Protein AF-B0E9B8-F1 (afdb_monomer)

Mean predicted aligned error: 3.45 Å

Structure (mmCIF, N/CA/C/O backbone):
data_AF-B0E9B8-F1
#
_entry.id   AF-B0E9B8-F1
#
loop_
_atom_site.group_PDB
_atom_site.id
_atom_site.type_symbol
_atom_site.label_atom_id
_atom_site.label_alt_id
_atom_site.label_comp_id
_atom_site.label_asym_id
_atom_site.label_entity_id
_atom_site.label_seq_id
_atom_site.pdbx_PDB_ins_code
_atom_site.Cartn_x
_atom_site.Cartn_y
_atom_site.Cartn_z
_atom_site.occupancy
_atom_site.B_iso_or_equiv
_atom_site.auth_seq_id
_atom_site.auth_comp_id
_atom_site.auth_asym_id
_atom_site.auth_atom_id
_atom_site.pdbx_PDB_model_num
ATOM 1 N N . MET A 1 1 ? 8.234 23.339 -1.618 1.00 46.28 1 MET A N 1
ATOM 2 C CA . MET A 1 1 ? 6.816 23.202 -2.019 1.00 46.28 1 MET A CA 1
ATOM 3 C C . MET A 1 1 ? 5.983 22.974 -0.757 1.00 46.28 1 MET A C 1
ATOM 5 O O . MET A 1 1 ? 6.145 21.942 -0.123 1.00 46.28 1 MET A O 1
ATOM 9 N N . ASN A 1 2 ? 5.174 23.949 -0.326 1.00 55.94 2 ASN A N 1
ATOM 10 C CA . ASN A 1 2 ? 4.281 23.819 0.840 1.00 55.94 2 ASN A CA 1
ATOM 11 C C . ASN A 1 2 ? 2.935 23.237 0.395 1.00 55.94 2 ASN A C 1
ATOM 13 O O . ASN A 1 2 ? 1.911 23.906 0.483 1.00 55.94 2 ASN A O 1
ATOM 17 N N . ASP A 1 3 ? 2.943 22.014 -0.131 1.00 74.06 3 ASP A N 1
ATOM 18 C CA . ASP A 1 3 ? 1.706 21.351 -0.528 1.00 74.06 3 ASP A CA 1
ATOM 19 C C . ASP A 1 3 ? 1.102 20.598 0.675 1.00 74.06 3 ASP A C 1
ATOM 21 O O . ASP A 1 3 ? 1.672 19.600 1.130 1.00 74.06 3 ASP A O 1
ATOM 25 N N . PRO A 1 4 ? -0.026 21.063 1.245 1.00 78.38 4 PRO A N 1
ATOM 26 C CA . PRO A 1 4 ? -0.633 20.432 2.412 1.00 78.38 4 PRO A CA 1
ATOM 27 C C . PRO A 1 4 ? -1.162 19.013 2.140 1.00 78.38 4 PRO A C 1
ATOM 29 O O . PRO A 1 4 ? -1.320 18.249 3.101 1.00 78.38 4 PRO A O 1
ATOM 32 N N . ILE A 1 5 ? -1.416 18.655 0.875 1.00 85.56 5 ILE A N 1
ATOM 33 C CA . ILE A 1 5 ? -1.910 17.337 0.449 1.00 85.56 5 ILE A CA 1
ATOM 34 C C . ILE A 1 5 ? -0.794 16.297 0.571 1.00 85.56 5 ILE A C 1
ATOM 36 O O . ILE A 1 5 ? -0.981 15.267 1.222 1.00 85.56 5 ILE A O 1
ATOM 40 N N . HIS A 1 6 ? 0.387 16.623 0.042 1.00 85.75 6 HIS A N 1
ATOM 41 C CA . HIS A 1 6 ? 1.558 15.739 0.007 1.00 85.75 6 HIS A CA 1
ATOM 42 C C . HIS A 1 6 ? 2.446 15.840 1.259 1.00 85.75 6 HIS A C 1
ATOM 44 O O . HIS A 1 6 ? 3.397 15.073 1.417 1.00 85.75 6 HIS A O 1
ATOM 50 N N . LYS A 1 7 ? 2.159 16.784 2.170 1.00 87.19 7 LYS A N 1
ATOM 51 C CA . LYS A 1 7 ? 2.945 16.983 3.394 1.00 87.19 7 LYS A CA 1
ATOM 52 C C . LYS A 1 7 ? 2.903 15.746 4.294 1.00 87.19 7 LYS A C 1
ATOM 54 O O . LYS A 1 7 ? 1.876 15.455 4.911 1.00 87.19 7 LYS A O 1
ATOM 59 N N . ILE A 1 8 ? 4.055 15.101 4.446 1.00 88.81 8 ILE A N 1
ATOM 60 C CA . ILE A 1 8 ? 4.265 14.032 5.422 1.00 88.81 8 ILE A CA 1
ATOM 61 C C . ILE A 1 8 ? 4.320 14.629 6.845 1.00 88.81 8 ILE A C 1
ATOM 63 O O . ILE A 1 8 ? 4.834 15.741 7.026 1.00 88.81 8 ILE A O 1
ATOM 67 N N . PRO A 1 9 ? 3.722 13.973 7.858 1.00 88.00 9 PRO A N 1
ATOM 68 C CA . PRO A 1 9 ? 3.854 14.395 9.251 1.00 88.00 9 PRO A CA 1
ATOM 69 C C . PRO A 1 9 ? 5.301 14.311 9.749 1.00 88.00 9 PRO A C 1
ATOM 71 O O . PRO A 1 9 ? 6.120 13.607 9.180 1.00 88.00 9 PRO A O 1
ATOM 74 N N . GLU A 1 10 ? 5.600 15.011 10.840 1.00 89.00 10 GLU A N 1
ATOM 75 C CA . GLU A 1 10 ? 6.877 14.855 11.548 1.00 89.00 10 GLU A CA 1
ATOM 76 C C . GLU A 1 10 ? 7.048 13.424 12.084 1.00 89.00 10 GLU A C 1
ATOM 78 O O . GLU A 1 10 ? 6.066 12.782 12.477 1.00 89.00 10 GLU A O 1
ATOM 83 N N . ASP A 1 11 ? 8.298 12.961 12.160 1.00 87.44 11 ASP A N 1
ATOM 84 C CA . ASP A 1 11 ? 8.650 11.595 12.568 1.00 87.44 11 ASP A CA 1
ATOM 85 C C . ASP A 1 11 ? 8.073 11.215 13.933 1.00 87.44 11 ASP A C 1
ATOM 87 O O . ASP A 1 11 ? 7.604 10.098 14.112 1.00 87.44 11 ASP A O 1
ATOM 91 N N . ASN A 1 12 ? 8.008 12.148 14.888 1.00 90.25 12 ASN A N 1
ATOM 92 C CA . ASN A 1 12 ? 7.395 11.912 16.200 1.00 90.25 12 ASN A CA 1
ATOM 93 C C . ASN A 1 12 ? 5.926 11.451 16.104 1.00 90.25 12 ASN A C 1
ATOM 95 O O . ASN A 1 12 ? 5.499 10.576 16.855 1.00 90.25 12 ASN A O 1
ATOM 99 N N . LYS A 1 13 ? 5.149 12.004 15.167 1.00 90.69 13 LYS A N 1
ATOM 100 C CA . LYS A 1 13 ? 3.750 11.628 14.933 1.00 90.69 13 LYS A CA 1
ATOM 101 C C . LYS A 1 13 ? 3.661 10.293 14.220 1.00 90.69 13 LYS A C 1
ATOM 103 O O . LYS A 1 13 ? 2.771 9.516 14.542 1.00 90.69 13 LYS A O 1
ATOM 108 N N . ILE A 1 14 ? 4.557 10.032 13.270 1.00 90.38 14 ILE A N 1
ATOM 109 C CA . ILE A 1 14 ? 4.620 8.746 12.567 1.00 90.38 14 ILE A CA 1
ATOM 110 C C . ILE A 1 14 ? 4.983 7.636 13.558 1.00 90.38 14 ILE A C 1
ATOM 112 O O . ILE A 1 14 ? 4.266 6.644 13.637 1.00 90.38 14 ILE A O 1
ATOM 116 N N . ASN A 1 15 ? 6.017 7.843 14.373 1.00 91.81 15 ASN A N 1
ATOM 117 C CA . ASN A 1 15 ? 6.467 6.904 15.399 1.00 91.81 15 ASN A CA 1
ATOM 118 C C . ASN A 1 15 ? 5.359 6.612 16.413 1.00 91.81 15 ASN A C 1
ATOM 120 O O . ASN A 1 15 ? 5.067 5.448 16.654 1.00 91.81 15 ASN A O 1
ATOM 124 N N . ALA A 1 16 ? 4.647 7.636 16.898 1.00 93.19 16 ALA A N 1
ATOM 125 C CA . ALA A 1 16 ? 3.502 7.428 17.785 1.00 93.19 16 ALA A CA 1
ATOM 126 C C . ALA A 1 16 ? 2.402 6.557 17.146 1.00 93.19 16 ALA A C 1
ATOM 128 O O . ALA A 1 16 ? 1.804 5.723 17.822 1.00 93.19 16 ALA A O 1
ATOM 129 N N . MET A 1 17 ? 2.133 6.717 15.843 1.00 93.50 17 MET A N 1
ATOM 130 C CA . MET A 1 17 ? 1.189 5.839 15.140 1.00 93.50 17 MET A CA 1
ATOM 131 C C . MET A 1 17 ? 1.731 4.411 15.007 1.00 93.50 17 MET A C 1
ATOM 133 O O . MET A 1 17 ? 0.974 3.459 15.186 1.00 93.50 17 MET A O 1
ATOM 137 N N . ILE A 1 18 ? 3.023 4.251 14.707 1.00 92.75 18 ILE A N 1
ATOM 138 C CA . ILE A 1 18 ? 3.686 2.943 14.609 1.00 92.75 18 ILE A CA 1
ATOM 139 C C . ILE A 1 18 ? 3.643 2.210 15.953 1.00 92.75 18 ILE A C 1
ATOM 141 O O . ILE A 1 18 ? 3.351 1.016 15.972 1.00 92.75 18 ILE A O 1
ATOM 145 N N . ASP A 1 19 ? 3.872 2.903 17.066 1.00 95.88 19 ASP A N 1
ATOM 146 C CA . ASP A 1 19 ? 3.811 2.312 18.403 1.00 95.88 19 ASP A CA 1
ATOM 147 C C . ASP A 1 19 ? 2.394 1.817 18.719 1.00 95.88 19 ASP A C 1
ATOM 149 O O . ASP A 1 19 ? 2.216 0.658 19.090 1.00 95.88 19 ASP A O 1
ATOM 153 N N . MET A 1 20 ? 1.359 2.614 18.417 1.00 95.00 20 MET A N 1
ATOM 154 C CA . MET A 1 20 ? -0.031 2.152 18.546 1.00 95.00 20 MET A CA 1
ATOM 155 C C . MET A 1 20 ? -0.328 0.928 17.670 1.00 95.00 20 MET A C 1
ATOM 157 O O . MET A 1 20 ? -1.081 0.048 18.082 1.00 95.00 20 MET A O 1
ATOM 161 N N . ILE A 1 21 ? 0.238 0.854 16.462 1.00 94.19 21 ILE A N 1
ATOM 162 C CA . ILE A 1 21 ? 0.074 -0.304 15.570 1.00 94.19 21 ILE A CA 1
ATOM 163 C C . ILE A 1 21 ? 0.749 -1.545 16.164 1.00 94.19 21 ILE A C 1
ATOM 165 O O . ILE A 1 21 ? 0.142 -2.615 16.164 1.00 94.19 21 ILE A O 1
ATOM 169 N N . ARG A 1 22 ? 1.967 -1.410 16.702 1.00 94.56 22 ARG A N 1
ATOM 170 C CA . ARG A 1 22 ? 2.707 -2.505 17.355 1.00 94.56 22 ARG A CA 1
ATOM 171 C C . ARG A 1 22 ? 1.971 -3.055 18.575 1.00 94.56 22 ARG A C 1
ATOM 173 O O . ARG A 1 22 ? 1.992 -4.257 18.805 1.00 94.56 22 ARG A O 1
ATOM 180 N N . GLU A 1 23 ? 1.290 -2.188 19.314 1.00 96.31 23 GLU A N 1
ATOM 181 C CA . GLU A 1 23 ? 0.478 -2.552 20.478 1.00 96.31 23 GLU A CA 1
ATOM 182 C C . GLU A 1 23 ? -0.921 -3.086 20.114 1.00 96.31 23 GLU A C 1
ATOM 184 O O . GLU A 1 23 ? -1.682 -3.479 20.996 1.00 96.31 23 GLU A O 1
ATOM 189 N N . GLY A 1 24 ? -1.305 -3.081 18.832 1.00 94.62 24 GLY A N 1
ATOM 190 C CA . GLY A 1 24 ? -2.651 -3.469 18.393 1.00 94.62 24 GLY A CA 1
ATOM 191 C C . GLY A 1 24 ? -3.745 -2.441 18.722 1.00 94.62 24 GLY A C 1
ATOM 192 O O . GLY A 1 24 ? -4.939 -2.724 18.600 1.00 94.62 24 GLY A O 1
ATOM 193 N N . ASN A 1 25 ? -3.365 -1.218 19.094 1.00 97.12 25 ASN A N 1
ATOM 194 C CA . ASN A 1 25 ? -4.243 -0.127 19.520 1.00 97.12 25 ASN 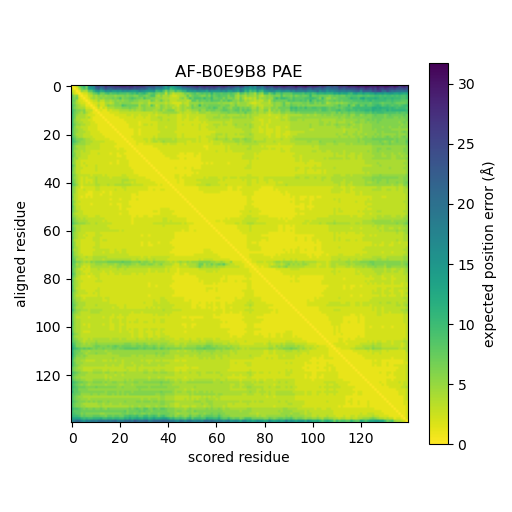A CA 1
ATOM 195 C C . ASN A 1 25 ? -4.911 0.616 18.338 1.00 97.12 25 ASN A C 1
ATOM 197 O O . ASN A 1 25 ? -4.977 1.849 18.294 1.00 97.12 25 ASN A O 1
ATOM 201 N N . PHE A 1 26 ? -5.478 -0.125 17.378 1.00 96.31 26 PHE A N 1
ATOM 202 C CA . PHE A 1 26 ? -6.012 0.420 16.120 1.00 96.31 26 PHE A CA 1
ATOM 203 C C . PHE A 1 26 ? -7.183 1.397 16.294 1.00 96.31 26 PHE A C 1
ATOM 205 O O . PHE A 1 26 ? -7.300 2.354 15.530 1.00 96.31 26 PHE A O 1
ATOM 212 N N . LYS A 1 27 ? -8.037 1.216 17.312 1.00 95.62 27 LYS A N 1
ATOM 213 C CA . LYS A 1 27 ? -9.147 2.152 17.592 1.00 95.62 27 LYS A CA 1
ATOM 214 C C . LYS A 1 27 ? -8.638 3.533 18.015 1.00 95.62 27 LYS A C 1
ATOM 216 O O . LYS A 1 27 ? -9.173 4.551 17.578 1.00 95.62 27 LYS A O 1
ATOM 221 N N . THR A 1 28 ? -7.604 3.569 18.856 1.00 95.75 28 THR A N 1
ATOM 222 C CA . THR A 1 28 ? -6.972 4.818 19.304 1.00 95.75 28 THR A CA 1
ATOM 223 C C . THR A 1 28 ? -6.241 5.490 18.151 1.00 95.75 28 THR A C 1
ATOM 225 O O . THR A 1 28 ? -6.441 6.684 17.932 1.00 95.75 28 THR A O 1
ATOM 228 N N . MET A 1 29 ? -5.492 4.707 17.369 1.00 96.38 29 MET A N 1
ATOM 229 C CA . MET A 1 29 ? -4.813 5.172 16.161 1.00 96.38 29 MET A CA 1
ATOM 230 C C . MET A 1 29 ? -5.801 5.823 15.184 1.00 96.38 29 MET A C 1
ATOM 232 O O . MET A 1 29 ? -5.624 6.981 14.814 1.00 96.38 29 MET A O 1
ATOM 236 N N . LEU A 1 30 ? -6.906 5.144 14.854 1.00 97.38 30 LEU A N 1
ATOM 237 C CA . LEU A 1 30 ? -7.949 5.680 13.974 1.00 97.38 30 LEU A CA 1
ATOM 238 C C . LEU A 1 30 ? -8.541 6.994 14.485 1.00 97.38 30 LEU A C 1
ATOM 240 O O . LEU A 1 30 ? -8.689 7.944 13.717 1.00 97.38 30 LEU A O 1
ATOM 244 N N . ARG A 1 31 ? -8.840 7.080 15.788 1.00 96.69 31 ARG A N 1
ATOM 245 C CA . ARG A 1 31 ? -9.351 8.314 16.401 1.00 96.69 31 ARG A CA 1
ATOM 246 C C . ARG A 1 31 ? -8.375 9.476 16.220 1.00 96.69 31 ARG A C 1
ATOM 248 O O . ARG A 1 31 ? -8.806 10.608 15.996 1.00 96.69 31 ARG A O 1
ATOM 255 N N . ASP A 1 32 ? -7.078 9.223 16.341 1.00 96.38 32 ASP A N 1
ATOM 256 C CA . ASP A 1 32 ? -6.063 10.258 16.184 1.00 96.38 32 ASP A CA 1
ATOM 257 C C . ASP A 1 32 ? -5.837 10.625 14.717 1.00 96.38 32 ASP A C 1
ATOM 259 O O . ASP A 1 32 ? -5.768 11.817 14.410 1.00 96.38 32 ASP A O 1
ATOM 263 N N . VAL A 1 33 ? -5.852 9.654 13.801 1.00 97.00 33 VAL A N 1
ATOM 264 C CA . VAL A 1 33 ? -5.865 9.902 12.352 1.00 97.00 33 VAL A CA 1
ATOM 265 C C . VAL A 1 33 ? -7.065 10.767 11.953 1.00 97.00 33 VAL A C 1
ATOM 267 O O . VAL A 1 33 ? -6.897 11.763 11.249 1.00 97.00 33 VAL A O 1
ATOM 270 N N . ASP A 1 34 ? -8.263 10.481 12.468 1.00 97.50 34 ASP A N 1
ATOM 271 C CA . ASP A 1 34 ? -9.459 11.286 12.201 1.00 97.50 34 ASP A CA 1
ATOM 272 C C . ASP A 1 34 ? -9.316 12.729 12.709 1.00 97.50 34 ASP A C 1
ATOM 274 O O . ASP A 1 34 ? -9.747 13.669 12.037 1.00 97.50 34 ASP A O 1
ATOM 278 N N . LYS A 1 35 ? -8.661 12.958 13.858 1.00 96.62 35 LYS A N 1
ATOM 279 C CA . LYS A 1 35 ? -8.343 14.325 14.318 1.00 96.62 35 LYS A CA 1
ATOM 280 C C . LYS A 1 35 ? -7.395 15.044 13.357 1.00 96.62 35 LYS A C 1
ATOM 282 O O . LYS A 1 35 ? -7.530 16.257 13.185 1.00 96.62 35 LYS A O 1
ATOM 287 N N . GLN A 1 36 ? -6.440 14.336 12.753 1.00 95.56 36 GLN A N 1
ATOM 288 C CA . GLN A 1 36 ? -5.542 14.929 11.758 1.00 95.56 36 GLN A CA 1
ATOM 289 C C . GLN A 1 36 ? -6.290 15.251 10.462 1.00 95.56 36 GLN A C 1
ATOM 291 O O . GLN A 1 36 ? -6.138 16.355 9.940 1.00 95.56 36 GLN A O 1
ATOM 296 N N . LEU A 1 37 ? -7.162 14.354 9.997 1.00 96.12 37 LEU A N 1
ATOM 297 C CA . LEU A 1 37 ? -7.989 14.572 8.808 1.00 96.12 37 LEU A CA 1
ATOM 298 C C . LEU A 1 37 ? -9.008 15.701 8.998 1.00 96.12 37 LEU A C 1
ATOM 300 O O . LEU A 1 37 ? -9.238 16.453 8.062 1.00 96.12 37 LEU A O 1
ATOM 304 N N . LYS A 1 38 ? -9.539 15.932 10.206 1.00 96.44 38 LYS A N 1
ATOM 305 C CA . LYS A 1 38 ? -10.358 17.133 10.482 1.00 96.44 38 LYS A CA 1
ATOM 306 C C . LYS A 1 38 ? -9.601 18.440 10.221 1.00 96.44 38 LYS A C 1
ATOM 308 O O . LYS A 1 38 ? -10.205 19.420 9.803 1.00 96.44 38 LYS A O 1
ATOM 313 N N . LYS A 1 39 ? -8.287 18.461 10.469 1.00 94.00 39 LYS A N 1
ATOM 314 C CA . LYS A 1 39 ? -7.422 19.629 10.224 1.00 94.00 39 LYS A CA 1
ATOM 315 C C . LYS A 1 39 ? -6.926 19.689 8.780 1.00 94.00 39 LYS A C 1
ATOM 317 O O . LYS A 1 39 ? -6.672 20.773 8.267 1.00 94.00 39 LYS A O 1
ATOM 322 N N . LYS A 1 40 ? -6.728 18.528 8.152 1.00 94.12 40 LYS A N 1
ATOM 323 C CA . LYS A 1 40 ? -6.188 18.377 6.796 1.00 94.12 40 LYS A CA 1
ATOM 324 C C . LYS A 1 40 ? -6.962 17.295 6.028 1.00 94.12 40 LYS A C 1
ATOM 326 O O . LYS A 1 40 ? -6.436 16.195 5.854 1.00 94.12 40 LYS A O 1
ATOM 331 N N . PRO A 1 41 ? -8.183 17.591 5.549 1.00 93.88 41 PRO A N 1
ATOM 332 C CA . PRO A 1 41 ? -9.080 16.576 4.980 1.00 93.88 41 PRO A CA 1
ATOM 333 C C . PRO A 1 41 ? -8.514 15.857 3.756 1.00 93.88 41 PRO A C 1
ATOM 335 O O . PRO A 1 41 ? -8.809 14.687 3.522 1.00 93.88 41 PRO A O 1
ATOM 338 N N . ASN A 1 42 ? -7.663 16.547 2.998 1.00 93.75 42 ASN A N 1
ATOM 339 C CA . ASN A 1 42 ? -7.104 16.044 1.749 1.00 93.75 42 ASN A CA 1
ATOM 340 C C . ASN A 1 42 ? -5.701 15.448 1.893 1.00 93.75 42 ASN A C 1
ATOM 342 O O . ASN A 1 42 ? -5.120 15.063 0.892 1.00 93.75 42 ASN A O 1
ATOM 346 N N . ASN A 1 43 ? -5.139 15.358 3.101 1.00 95.75 43 ASN A N 1
ATOM 347 C CA . ASN A 1 43 ? -3.790 14.824 3.262 1.00 95.75 43 ASN A CA 1
ATOM 348 C C . ASN A 1 43 ? -3.749 13.314 2.970 1.00 95.75 43 ASN A C 1
ATOM 350 O O . ASN A 1 43 ? -4.377 12.524 3.678 1.00 95.75 43 ASN A O 1
ATOM 354 N N . GLN A 1 44 ? -2.997 12.924 1.941 1.00 96.25 44 GLN A N 1
ATOM 355 C CA . GLN A 1 44 ? -2.977 11.545 1.446 1.00 96.25 44 GLN A CA 1
ATOM 356 C C . GLN A 1 44 ? -2.385 10.567 2.465 1.00 96.25 44 GLN A C 1
ATOM 358 O O . GLN A 1 44 ? -2.929 9.482 2.652 1.00 96.25 44 GLN A O 1
ATOM 363 N N . PHE A 1 45 ? -1.320 10.962 3.175 1.00 96.50 45 PHE A N 1
ATOM 364 C CA . PHE A 1 45 ? -0.696 10.126 4.204 1.00 96.50 45 PHE A CA 1
ATOM 365 C C . PHE A 1 45 ? -1.710 9.727 5.282 1.00 96.50 45 PHE A C 1
ATOM 367 O O . PHE A 1 45 ? -1.857 8.550 5.605 1.00 96.50 45 PHE A O 1
ATOM 374 N N . TRP A 1 46 ? -2.470 10.694 5.806 1.00 97.50 46 TRP A N 1
ATOM 375 C CA . TRP A 1 46 ? -3.485 10.400 6.816 1.00 97.50 46 TRP A CA 1
ATOM 376 C C . TRP A 1 46 ? -4.645 9.564 6.272 1.00 97.50 46 TRP A C 1
ATOM 378 O O . TRP A 1 46 ? -5.173 8.724 6.998 1.00 97.50 46 TRP A O 1
ATOM 388 N N . LYS A 1 47 ? -5.025 9.738 5.001 1.00 98.31 47 LYS A N 1
ATOM 389 C CA . LYS A 1 47 ? -6.005 8.859 4.348 1.00 98.31 47 LYS A CA 1
ATOM 390 C C . LYS A 1 47 ? -5.479 7.420 4.237 1.00 98.31 47 LYS A C 1
ATOM 392 O O . LYS A 1 47 ? -6.210 6.497 4.581 1.00 98.31 47 LYS A O 1
ATOM 397 N N . ALA A 1 48 ? -4.217 7.224 3.852 1.00 98.31 48 ALA A N 1
ATOM 398 C CA . ALA A 1 48 ? -3.597 5.899 3.766 1.00 98.31 48 ALA A CA 1
ATOM 399 C C . ALA A 1 48 ? -3.518 5.213 5.145 1.00 98.31 48 ALA A C 1
ATOM 401 O O . ALA A 1 48 ? -3.931 4.065 5.302 1.00 98.31 48 ALA A O 1
ATOM 402 N N . MET A 1 49 ? -3.099 5.948 6.183 1.00 97.62 49 MET A N 1
ATOM 403 C CA . MET A 1 49 ? -3.116 5.468 7.574 1.00 97.62 49 MET A CA 1
ATOM 404 C C . MET A 1 49 ? -4.525 5.092 8.044 1.00 97.62 49 MET A C 1
ATOM 406 O O . MET A 1 49 ? -4.711 4.094 8.744 1.00 97.62 49 MET A O 1
ATOM 410 N N . LYS A 1 50 ? -5.536 5.876 7.646 1.00 98.38 50 LYS A N 1
ATOM 411 C CA . LYS A 1 50 ? -6.938 5.578 7.941 1.00 98.38 50 LYS A CA 1
ATOM 412 C C . LYS A 1 50 ? -7.371 4.274 7.286 1.00 98.38 50 LYS A C 1
ATOM 414 O O . LYS A 1 50 ? -7.953 3.444 7.974 1.00 98.38 50 LYS A O 1
ATOM 419 N N . ALA A 1 51 ? -7.073 4.077 6.003 1.00 98.56 51 ALA A N 1
ATOM 420 C CA . ALA A 1 51 ? -7.390 2.836 5.302 1.00 98.56 51 ALA A CA 1
ATOM 421 C C . ALA A 1 51 ? -6.769 1.620 6.008 1.00 98.56 51 ALA A C 1
ATOM 423 O O . ALA A 1 51 ? -7.474 0.664 6.322 1.00 98.56 51 ALA A O 1
ATOM 424 N N . TYR A 1 52 ? -5.487 1.704 6.371 1.00 98.25 52 TYR A N 1
ATOM 425 C CA . TYR A 1 52 ? -4.810 0.668 7.150 1.00 98.25 52 TYR A CA 1
ATOM 426 C C . TYR A 1 52 ? -5.529 0.368 8.478 1.00 98.25 52 TYR A C 1
ATOM 428 O O . TYR A 1 52 ? -5.867 -0.779 8.763 1.00 98.25 52 TYR A O 1
ATOM 436 N N . GLY A 1 53 ? -5.845 1.392 9.278 1.00 98.00 53 GLY A N 1
ATOM 437 C CA . GLY A 1 53 ? -6.561 1.206 10.545 1.00 98.00 53 GLY A CA 1
ATOM 438 C C . GLY A 1 53 ? -7.976 0.640 10.381 1.00 98.00 53 GLY A C 1
ATOM 439 O O . GLY A 1 53 ? -8.419 -0.181 11.188 1.00 98.00 53 GLY A O 1
ATOM 440 N N . LEU A 1 54 ? -8.693 1.050 9.332 1.00 98.50 54 LEU A N 1
ATOM 441 C CA . LEU A 1 54 ? -10.027 0.539 9.014 1.00 98.50 54 LEU A CA 1
ATOM 442 C C . LEU A 1 54 ? -9.974 -0.957 8.698 1.00 98.50 54 LEU A C 1
ATOM 444 O O . LEU A 1 54 ? -10.798 -1.706 9.220 1.00 98.50 54 LEU A O 1
ATOM 448 N N . ALA A 1 55 ? -8.967 -1.404 7.946 1.00 98.12 55 ALA A N 1
ATOM 449 C CA . ALA A 1 55 ? -8.791 -2.815 7.634 1.00 98.12 55 ALA A CA 1
ATOM 450 C C . ALA A 1 55 ? -8.590 -3.671 8.900 1.00 98.12 55 ALA A C 1
ATOM 452 O O . ALA A 1 55 ? -9.316 -4.642 9.110 1.00 98.12 55 ALA A O 1
ATOM 453 N N . TYR A 1 56 ? -7.707 -3.254 9.816 1.00 96.69 56 TYR A N 1
ATOM 454 C CA . TYR A 1 56 ? -7.491 -3.957 11.093 1.00 96.69 56 TYR A CA 1
ATOM 455 C C . TYR A 1 56 ? -8.680 -3.904 12.059 1.00 96.69 56 TYR A C 1
ATOM 457 O O . TYR A 1 56 ? -8.7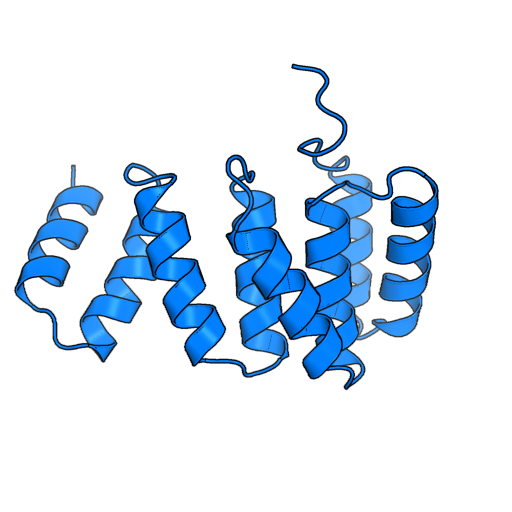54 -4.697 12.995 1.00 96.69 56 TYR A O 1
ATOM 465 N N . THR A 1 57 ? -9.627 -2.990 11.840 1.00 96.62 57 THR A N 1
ATOM 466 C CA . THR A 1 57 ? -10.887 -2.933 12.597 1.00 96.62 57 THR A CA 1
ATOM 467 C C . THR A 1 57 ? -12.063 -3.582 11.863 1.00 96.62 57 THR A C 1
ATOM 469 O O . THR A 1 57 ? -13.199 -3.463 12.317 1.00 96.62 57 THR A O 1
ATOM 472 N N . GLY A 1 58 ? -11.805 -4.292 10.759 1.00 97.12 58 GLY A N 1
ATOM 473 C CA . GLY A 1 58 ? -12.797 -5.073 10.016 1.00 97.12 58 GLY A CA 1
ATOM 474 C C . GLY A 1 58 ? -13.621 -4.283 8.995 1.00 97.12 58 GLY A C 1
ATOM 475 O O . GLY A 1 58 ? -14.525 -4.841 8.383 1.00 97.12 58 GLY A O 1
ATOM 476 N N . GLN A 1 59 ? -13.323 -3.002 8.771 1.00 98.19 59 GLN A N 1
ATOM 477 C CA . GLN A 1 59 ? -14.010 -2.154 7.789 1.00 98.19 59 GLN A CA 1
ATOM 478 C C . GLN A 1 59 ? -13.305 -2.218 6.425 1.00 98.19 59 GLN A C 1
ATOM 480 O O . GLN A 1 59 ? -12.797 -1.211 5.931 1.00 98.19 59 GLN A O 1
ATOM 485 N N . LEU A 1 60 ? -13.248 -3.421 5.846 1.00 98.38 60 LEU A N 1
ATOM 486 C CA . LEU A 1 60 ? -12.417 -3.741 4.676 1.00 98.38 60 LEU A CA 1
ATOM 487 C C . LEU A 1 60 ? -12.822 -2.950 3.423 1.00 98.38 60 LEU A C 1
ATOM 489 O O . LEU A 1 60 ? -11.976 -2.312 2.811 1.00 98.38 60 LEU A O 1
ATOM 493 N N . GLU A 1 61 ? -14.115 -2.908 3.098 1.00 97.88 61 GLU A N 1
ATOM 494 C CA . GLU A 1 61 ? -14.627 -2.204 1.912 1.00 97.88 61 GLU A CA 1
ATOM 495 C C . GLU A 1 61 ? -14.266 -0.712 1.933 1.00 97.88 61 GLU A C 1
ATOM 497 O O . GLU A 1 61 ? -13.703 -0.187 0.979 1.00 97.88 61 GLU A O 1
ATOM 502 N N . LYS A 1 62 ? -14.466 -0.042 3.075 1.00 98.31 62 LYS A N 1
ATOM 503 C CA . LYS A 1 62 ? -14.085 1.369 3.245 1.00 98.31 62 LYS A CA 1
ATOM 504 C C . LYS A 1 62 ? -12.576 1.585 3.154 1.00 98.31 62 LYS A C 1
ATOM 506 O O . LYS A 1 62 ? -12.133 2.635 2.692 1.00 98.31 62 LYS A O 1
ATOM 511 N N . ALA A 1 63 ? -11.778 0.638 3.649 1.00 98.56 63 ALA A N 1
ATOM 512 C CA . ALA A 1 63 ? -10.327 0.704 3.509 1.00 98.56 63 ALA A CA 1
ATOM 513 C C . ALA A 1 63 ? -9.930 0.650 2.026 1.00 98.56 63 ALA A C 1
ATOM 515 O O . ALA A 1 63 ? -9.140 1.477 1.568 1.00 98.56 63 ALA A O 1
ATOM 516 N N . ASP A 1 64 ? -10.538 -0.266 1.275 1.00 98.44 64 ASP A N 1
ATOM 517 C CA . ASP A 1 64 ? -10.289 -0.440 -0.152 1.00 98.44 64 ASP A CA 1
ATOM 518 C C . ASP A 1 64 ? -10.775 0.753 -0.976 1.00 98.44 64 ASP A C 1
ATOM 520 O O . ASP A 1 64 ? -10.048 1.208 -1.851 1.00 98.44 64 ASP A O 1
ATOM 524 N N . GLU A 1 65 ? -11.944 1.327 -0.682 1.00 98.44 65 GLU A N 1
ATOM 525 C CA . GLU A 1 65 ? -12.430 2.559 -1.321 1.00 98.44 65 GLU A CA 1
ATOM 526 C C . GLU A 1 65 ? -11.421 3.708 -1.192 1.00 98.44 65 GLU A C 1
ATOM 528 O O . GLU A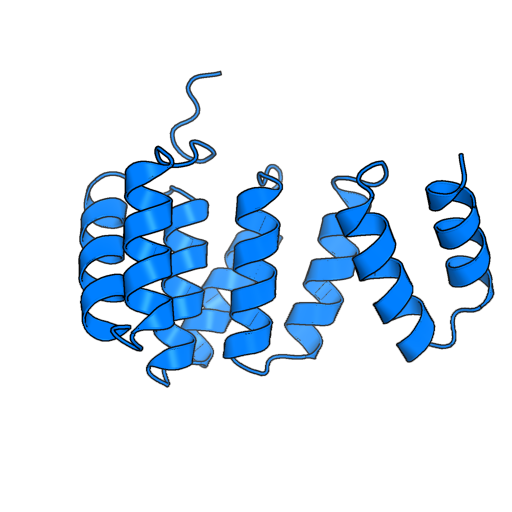 1 65 ? -11.104 4.385 -2.175 1.00 98.44 65 GLU A O 1
ATOM 533 N N . ILE A 1 66 ? -10.876 3.911 0.014 1.00 98.44 66 ILE A N 1
ATOM 534 C CA . ILE A 1 66 ? -9.879 4.957 0.262 1.00 98.44 66 ILE A CA 1
ATOM 535 C C . ILE A 1 66 ? -8.597 4.666 -0.522 1.00 98.44 66 ILE A C 1
ATOM 537 O O . ILE A 1 66 ? -8.095 5.558 -1.208 1.00 98.44 66 ILE A O 1
ATOM 541 N N . ASN A 1 67 ? -8.075 3.438 -0.463 1.00 98.56 67 ASN A N 1
ATOM 542 C CA . ASN A 1 67 ? -6.856 3.075 -1.187 1.00 98.56 67 ASN A CA 1
ATOM 543 C C . ASN A 1 67 ? -7.042 3.194 -2.710 1.00 98.56 67 ASN A C 1
ATOM 545 O O . ASN A 1 67 ? -6.188 3.768 -3.386 1.00 98.56 67 ASN A O 1
ATOM 549 N N . ASN A 1 68 ? -8.182 2.745 -3.242 1.00 98.31 68 ASN A N 1
ATOM 550 C CA . ASN A 1 68 ? -8.531 2.830 -4.662 1.00 98.31 68 ASN A CA 1
ATOM 551 C C . ASN A 1 68 ? -8.660 4.279 -5.139 1.00 98.31 68 ASN A C 1
ATOM 553 O O . ASN A 1 68 ? -8.362 4.583 -6.296 1.00 98.31 68 ASN A O 1
ATOM 557 N N . SER A 1 69 ? -9.106 5.182 -4.265 1.00 97.88 69 SER A N 1
ATOM 558 C CA . SER A 1 69 ? -9.086 6.617 -4.541 1.00 97.88 69 SER A CA 1
ATOM 559 C C . SER A 1 69 ? -7.656 7.154 -4.568 1.00 97.88 69 SER A C 1
ATOM 561 O O . SER A 1 69 ? -7.312 7.896 -5.482 1.00 97.88 69 SER A O 1
ATOM 563 N N . LEU A 1 70 ? -6.826 6.784 -3.589 1.00 97.69 70 LEU A N 1
ATOM 564 C CA . LEU A 1 70 ? -5.468 7.312 -3.449 1.00 97.69 70 LEU A CA 1
ATOM 565 C C . LEU A 1 70 ? -4.557 6.908 -4.611 1.00 97.69 70 LEU A C 1
ATOM 567 O O . LEU A 1 70 ? -3.820 7.751 -5.107 1.00 97.69 70 LEU A O 1
ATOM 571 N N . ILE A 1 71 ? -4.620 5.661 -5.094 1.00 97.38 71 ILE A N 1
ATOM 572 C CA . ILE A 1 71 ? -3.751 5.201 -6.198 1.00 97.38 71 ILE A CA 1
ATOM 573 C C . ILE A 1 71 ? -3.987 5.953 -7.517 1.00 97.38 71 ILE A C 1
ATOM 575 O O . ILE A 1 71 ? -3.117 5.949 -8.386 1.00 97.38 71 ILE A O 1
ATOM 579 N N . LYS A 1 72 ? -5.156 6.589 -7.674 1.00 95.88 72 LYS A N 1
ATOM 580 C CA . LYS A 1 72 ? -5.521 7.378 -8.859 1.00 95.88 72 LYS A CA 1
ATOM 581 C C . LYS A 1 72 ? -4.968 8.802 -8.816 1.00 95.88 72 LYS A C 1
ATOM 583 O O . LYS A 1 72 ? -5.014 9.484 -9.834 1.00 95.88 72 LYS A O 1
ATOM 588 N N . GLU A 1 73 ? -4.466 9.264 -7.671 1.00 93.75 73 GLU A N 1
ATOM 589 C CA . GLU A 1 73 ? -3.891 10.605 -7.554 1.00 93.75 73 GLU A CA 1
ATOM 590 C C . GLU A 1 73 ? -2.581 10.700 -8.363 1.00 93.75 73 GLU A C 1
ATOM 592 O O . GLU A 1 73 ? -1.809 9.740 -8.452 1.00 93.75 73 GLU A O 1
ATOM 597 N N . GLU A 1 74 ? -2.334 11.840 -9.020 1.00 88.38 74 GLU A N 1
ATOM 598 C CA . G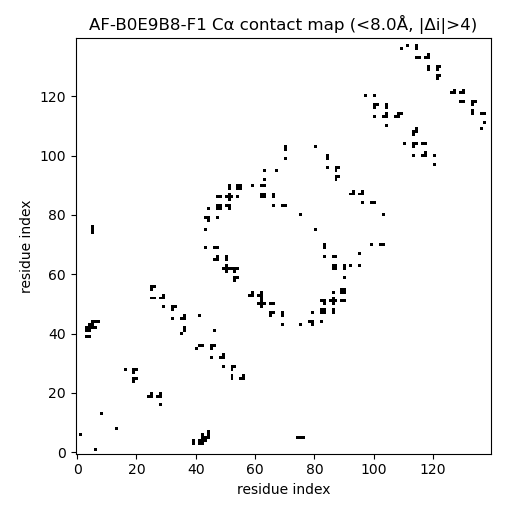LU A 1 74 ? -1.158 12.020 -9.888 1.00 88.38 74 GLU A CA 1
ATOM 599 C C . GLU A 1 74 ? 0.146 11.966 -9.093 1.00 88.38 74 GLU A C 1
ATOM 601 O O . GLU A 1 74 ? 1.041 11.184 -9.425 1.00 88.38 74 GLU A O 1
ATOM 606 N N . VAL A 1 75 ? 0.218 12.750 -8.019 1.00 88.94 75 VAL A N 1
ATOM 607 C CA . VAL A 1 75 ? 1.396 12.887 -7.164 1.00 88.94 75 VAL A CA 1
ATOM 608 C C . VAL A 1 75 ? 1.131 12.173 -5.847 1.00 88.94 75 VAL A C 1
ATOM 610 O O . VAL A 1 75 ? 0.132 12.432 -5.190 1.00 88.94 75 VAL A O 1
ATOM 613 N N . ILE A 1 76 ? 2.021 11.262 -5.458 1.00 91.69 76 ILE A N 1
ATOM 614 C CA . ILE A 1 76 ? 1.959 10.533 -4.187 1.00 91.69 76 ILE A CA 1
ATOM 615 C C . ILE A 1 76 ? 3.394 10.391 -3.691 1.00 91.69 76 ILE A C 1
ATOM 617 O O . ILE A 1 76 ? 4.294 10.078 -4.465 1.00 91.69 76 ILE A O 1
ATOM 621 N N . THR A 1 77 ? 3.637 10.633 -2.407 1.00 92.50 77 THR A N 1
ATOM 622 C CA . THR A 1 77 ? 4.987 10.471 -1.850 1.00 92.50 77 THR A CA 1
ATOM 623 C C . THR A 1 77 ? 5.329 8.989 -1.639 1.00 92.50 77 THR A C 1
ATOM 625 O O . THR A 1 77 ? 4.428 8.211 -1.312 1.00 92.50 77 THR A O 1
ATOM 628 N N . PRO A 1 78 ? 6.612 8.578 -1.715 1.00 92.12 78 PRO A N 1
ATOM 629 C CA . PRO A 1 78 ? 7.006 7.176 -1.521 1.00 92.12 78 PRO A CA 1
ATOM 630 C C . PRO A 1 78 ? 6.530 6.575 -0.190 1.00 92.12 78 PRO A C 1
ATOM 632 O O . PRO A 1 78 ? 6.031 5.453 -0.140 1.00 92.12 78 PRO A O 1
ATOM 635 N N . ILE A 1 79 ? 6.595 7.354 0.895 1.00 92.94 79 ILE A N 1
ATOM 636 C CA . ILE A 1 79 ? 6.091 6.932 2.211 1.00 92.94 79 ILE A CA 1
ATOM 637 C C . ILE A 1 79 ? 4.581 6.660 2.156 1.00 92.94 79 ILE A C 1
ATOM 639 O O . ILE A 1 79 ? 4.108 5.675 2.719 1.00 92.94 79 ILE A O 1
ATOM 643 N N . THR A 1 80 ? 3.813 7.509 1.470 1.00 95.75 80 THR A N 1
ATOM 644 C CA . THR A 1 80 ? 2.364 7.319 1.327 1.00 95.75 80 THR A CA 1
ATOM 645 C C . THR A 1 80 ? 2.044 6.098 0.467 1.00 95.75 80 THR A C 1
ATOM 647 O O . THR A 1 80 ? 1.160 5.329 0.835 1.00 95.75 80 THR A O 1
ATOM 650 N N . MET A 1 81 ? 2.791 5.866 -0.621 1.00 96.81 81 MET A N 1
ATOM 651 C CA . MET A 1 81 ? 2.665 4.652 -1.439 1.00 96.81 81 MET A CA 1
ATOM 652 C C . MET A 1 81 ? 2.823 3.387 -0.586 1.00 96.81 81 MET A C 1
ATOM 654 O O . MET A 1 81 ? 1.979 2.495 -0.652 1.00 96.81 81 MET A O 1
ATOM 658 N N . ASN A 1 82 ? 3.836 3.340 0.287 1.00 95.75 82 ASN A N 1
ATOM 659 C CA . ASN A 1 82 ? 4.045 2.213 1.201 1.00 95.75 82 ASN A CA 1
ATOM 660 C C . ASN A 1 82 ? 2.843 1.969 2.122 1.00 95.75 82 ASN A C 1
ATOM 662 O O . ASN A 1 82 ? 2.409 0.831 2.283 1.00 95.75 82 ASN A O 1
ATOM 666 N N . TRP A 1 83 ? 2.254 3.025 2.688 1.00 97.38 83 TRP A N 1
ATOM 667 C CA . TRP A 1 83 ? 1.062 2.884 3.529 1.00 97.38 83 TRP A CA 1
ATOM 668 C C . TRP A 1 83 ? -0.176 2.426 2.761 1.00 97.38 83 TRP A C 1
ATOM 670 O O . TRP A 1 83 ? -0.966 1.659 3.307 1.00 97.38 83 TRP A O 1
ATOM 680 N N . ILE A 1 84 ? -0.327 2.824 1.497 1.00 98.38 84 ILE A N 1
ATOM 681 C CA . ILE A 1 84 ? -1.398 2.313 0.630 1.00 98.38 84 ILE A CA 1
ATOM 682 C C . ILE A 1 84 ? -1.210 0.808 0.387 1.00 98.38 84 ILE A C 1
ATOM 684 O O . ILE A 1 84 ? -2.154 0.032 0.537 1.00 98.38 84 ILE A O 1
ATOM 688 N N . LEU A 1 85 ? 0.021 0.372 0.093 1.00 98.06 85 LEU A N 1
ATOM 689 C CA . LEU A 1 85 ? 0.355 -1.047 -0.058 1.00 98.06 85 LEU A CA 1
ATOM 690 C C . LEU A 1 85 ? 0.085 -1.844 1.228 1.00 98.06 85 LEU A C 1
ATOM 692 O O . LEU A 1 85 ? -0.494 -2.931 1.168 1.00 98.06 85 LEU A O 1
ATOM 696 N N . TYR A 1 86 ? 0.441 -1.303 2.397 1.00 97.38 86 TYR A N 1
ATOM 697 C CA . TYR A 1 86 ? 0.084 -1.907 3.683 1.00 97.38 86 TYR A CA 1
ATOM 698 C C . TYR A 1 86 ? -1.428 -1.958 3.903 1.00 97.38 86 TYR A C 1
ATOM 700 O O . TYR A 1 86 ? -1.919 -2.942 4.451 1.00 97.38 86 TYR A O 1
ATOM 708 N N . GLY A 1 87 ? -2.167 -0.943 3.453 1.00 98.12 87 GLY A N 1
ATOM 709 C CA . GLY A 1 87 ? -3.625 -0.912 3.488 1.00 98.12 87 GLY A CA 1
ATOM 710 C C . GLY A 1 87 ? -4.251 -2.087 2.735 1.00 98.12 87 GLY A C 1
ATOM 711 O O . GLY A 1 87 ? -5.039 -2.820 3.327 1.00 98.12 87 GLY A O 1
ATOM 712 N N . TYR A 1 88 ? -3.851 -2.321 1.481 1.00 98.56 88 TYR A N 1
ATOM 713 C CA . TYR A 1 88 ? -4.346 -3.465 0.700 1.00 98.56 88 TYR A CA 1
ATOM 714 C C . TYR A 1 88 ? -3.944 -4.820 1.297 1.00 98.56 88 TYR A C 1
ATOM 716 O O . TYR A 1 88 ? -4.740 -5.760 1.318 1.00 98.56 88 TYR A O 1
ATOM 724 N N . ARG A 1 89 ? -2.721 -4.936 1.839 1.00 97.19 89 ARG A N 1
ATOM 725 C CA . ARG A 1 89 ? -2.297 -6.152 2.558 1.00 97.19 89 ARG A CA 1
ATOM 726 C C . ARG A 1 89 ? -3.178 -6.408 3.782 1.00 97.19 89 ARG A C 1
ATOM 728 O O . ARG A 1 89 ? -3.606 -7.538 3.998 1.00 97.19 89 ARG A O 1
ATOM 735 N N . ALA A 1 90 ? -3.470 -5.366 4.559 1.00 97.50 90 ALA A N 1
ATOM 736 C CA . ALA A 1 90 ? -4.314 -5.453 5.745 1.00 97.50 90 ALA A CA 1
ATOM 737 C C . ALA A 1 90 ? -5.765 -5.819 5.403 1.00 97.50 90 ALA A C 1
ATOM 739 O O . ALA A 1 90 ? -6.382 -6.597 6.131 1.00 97.50 90 ALA A O 1
ATOM 740 N N . SER A 1 91 ? -6.304 -5.303 4.292 1.00 97.81 91 SER A N 1
ATOM 741 C CA . SER A 1 91 ? -7.655 -5.642 3.831 1.00 97.81 91 SER A CA 1
ATOM 742 C C . SER A 1 91 ? -7.744 -7.000 3.130 1.00 97.81 91 SER A C 1
ATOM 744 O O . SER A 1 91 ? -8.845 -7.485 2.876 1.00 97.81 91 SER A O 1
ATOM 746 N N . LYS A 1 92 ? -6.596 -7.643 2.867 1.00 97.44 92 LYS A N 1
ATOM 747 C CA . LYS A 1 92 ? -6.459 -8.869 2.064 1.00 97.44 92 LYS A CA 1
ATOM 748 C C . LYS A 1 92 ? -6.937 -8.701 0.615 1.00 97.44 92 LYS A C 1
ATOM 750 O O . LYS A 1 92 ? -7.262 -9.688 -0.041 1.00 97.44 92 LYS A O 1
ATOM 755 N N . ASN A 1 93 ? -6.947 -7.473 0.100 1.00 97.88 93 ASN A N 1
ATOM 756 C CA . ASN A 1 93 ? -7.292 -7.189 -1.286 1.00 97.88 93 ASN A CA 1
ATOM 757 C C . ASN A 1 93 ? -6.052 -7.343 -2.183 1.00 97.88 93 ASN A C 1
ATOM 759 O O . ASN A 1 93 ? -5.294 -6.398 -2.420 1.00 97.88 93 ASN A O 1
ATOM 763 N N . ILE A 1 94 ? -5.830 -8.575 -2.645 1.00 96.56 94 ILE A N 1
ATOM 764 C CA . ILE A 1 94 ? -4.667 -8.948 -3.463 1.00 96.56 94 ILE A CA 1
ATOM 765 C C . ILE A 1 94 ? -4.695 -8.239 -4.822 1.00 96.56 94 ILE A C 1
ATOM 767 O O . ILE A 1 94 ? -3.666 -7.729 -5.260 1.00 96.56 94 ILE A O 1
ATOM 771 N N . ASP A 1 95 ? -5.860 -8.148 -5.461 1.00 96.94 95 ASP A N 1
ATOM 772 C CA . ASP A 1 95 ? -5.992 -7.522 -6.780 1.00 96.94 95 ASP A CA 1
ATOM 773 C C . ASP A 1 95 ? -5.659 -6.026 -6.723 1.00 96.94 95 ASP A C 1
ATOM 775 O O . ASP A 1 95 ? -4.872 -5.522 -7.530 1.00 96.94 95 ASP A O 1
ATOM 779 N N . GLY A 1 96 ? -6.177 -5.329 -5.706 1.00 97.88 96 GLY A N 1
ATOM 780 C CA . GLY A 1 96 ? -5.858 -3.930 -5.433 1.00 97.88 96 GLY A CA 1
ATOM 781 C C . GLY A 1 96 ? -4.373 -3.723 -5.130 1.00 97.88 96 GLY A C 1
ATOM 782 O O . GLY A 1 96 ? -3.762 -2.788 -5.651 1.00 97.88 96 GLY A O 1
ATOM 783 N N . TYR A 1 97 ? -3.759 -4.633 -4.366 1.00 98.25 97 TYR A N 1
ATOM 784 C CA . TYR A 1 97 ? -2.318 -4.611 -4.105 1.00 98.25 97 TYR A CA 1
ATOM 785 C C . TYR A 1 97 ? -1.499 -4.728 -5.402 1.00 98.25 97 TYR A C 1
ATOM 787 O O . TYR A 1 97 ? -0.616 -3.905 -5.648 1.00 98.25 97 TYR A O 1
ATOM 795 N N . ILE A 1 98 ? -1.811 -5.710 -6.255 1.00 97.81 98 ILE A N 1
ATOM 796 C CA . ILE A 1 98 ? -1.127 -5.931 -7.540 1.00 97.81 98 ILE A CA 1
ATOM 797 C C . ILE A 1 98 ? -1.266 -4.702 -8.442 1.00 97.81 98 ILE A C 1
ATOM 799 O O . ILE A 1 98 ? -0.281 -4.235 -9.022 1.00 97.81 98 IL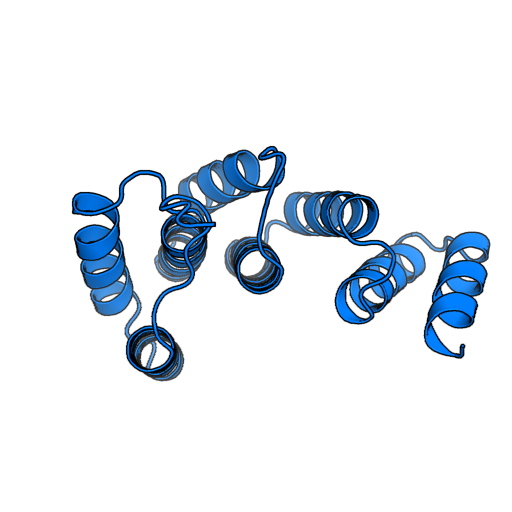E A O 1
ATOM 803 N N . GLN A 1 99 ? -2.478 -4.152 -8.548 1.00 97.94 99 GLN A N 1
ATOM 804 C CA . GLN A 1 99 ? -2.734 -2.957 -9.343 1.00 97.94 99 GLN A CA 1
ATOM 805 C C . GLN A 1 99 ? -1.937 -1.753 -8.822 1.00 97.94 99 GLN A C 1
ATOM 807 O O . GLN A 1 99 ? -1.312 -1.041 -9.611 1.00 97.94 99 GLN A O 1
ATOM 812 N N . ALA A 1 100 ? -1.917 -1.543 -7.505 1.00 98.12 100 ALA A N 1
ATOM 813 C CA . ALA A 1 100 ? -1.183 -0.451 -6.879 1.00 98.12 100 ALA A CA 1
ATOM 814 C C . ALA A 1 100 ? 0.326 -0.553 -7.127 1.00 98.12 100 ALA A C 1
ATOM 816 O O . ALA A 1 100 ? 0.942 0.445 -7.491 1.00 98.12 100 ALA A O 1
ATOM 817 N N . VAL A 1 101 ? 0.914 -1.750 -7.008 1.00 98.12 101 VAL A N 1
ATOM 818 C CA . VAL A 1 101 ? 2.340 -1.969 -7.300 1.00 98.12 101 VAL A CA 1
ATOM 819 C C . VAL A 1 101 ? 2.679 -1.570 -8.736 1.00 98.12 101 VAL A C 1
ATOM 821 O O . VAL A 1 101 ? 3.647 -0.842 -8.952 1.00 98.12 101 VAL A O 1
ATOM 824 N N . LYS A 1 102 ? 1.869 -1.989 -9.716 1.00 97.12 102 LYS A N 1
ATOM 825 C CA . LYS A 1 102 ? 2.080 -1.623 -11.126 1.00 97.12 102 LYS A CA 1
ATOM 826 C C . LYS A 1 102 ? 2.018 -0.109 -11.331 1.00 97.12 102 LYS A C 1
ATOM 828 O O . LYS A 1 102 ? 2.902 0.455 -11.965 1.00 97.12 102 LYS A O 1
ATOM 833 N N . ILE A 1 103 ? 1.015 0.556 -10.753 1.00 97.50 103 ILE A N 1
ATOM 834 C CA . ILE A 1 103 ? 0.860 2.016 -10.850 1.00 97.50 103 ILE A CA 1
ATOM 835 C C . ILE A 1 103 ? 2.038 2.747 -10.193 1.00 97.50 103 ILE A C 1
ATOM 837 O O . ILE A 1 103 ? 2.560 3.707 -10.754 1.00 97.50 103 I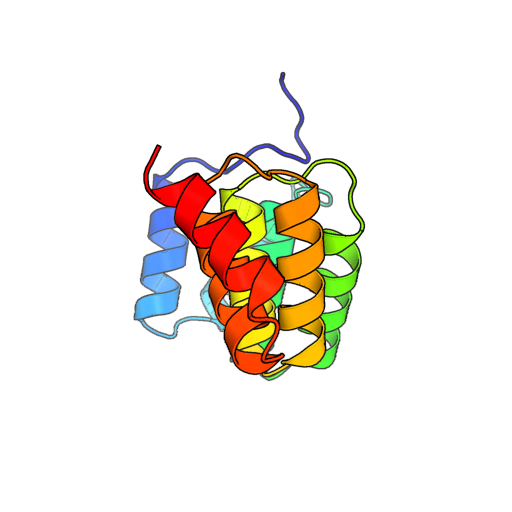LE A O 1
ATOM 841 N N . PHE A 1 104 ? 2.457 2.317 -9.005 1.00 97.44 104 PHE A N 1
ATOM 842 C CA . PHE A 1 104 ? 3.539 2.968 -8.268 1.00 97.44 104 PHE A CA 1
ATOM 843 C C . PHE A 1 104 ? 4.900 2.771 -8.930 1.00 97.44 104 PHE A C 1
ATOM 845 O O . PHE A 1 104 ? 5.701 3.700 -8.906 1.00 97.44 104 PHE A O 1
ATOM 852 N N . TYR A 1 105 ? 5.139 1.623 -9.570 1.00 96.56 105 TYR A N 1
ATOM 853 C CA . TYR A 1 105 ? 6.311 1.438 -10.425 1.00 96.56 105 TYR A CA 1
ATOM 854 C C . TYR A 1 105 ? 6.329 2.446 -11.572 1.00 96.56 105 TYR A C 1
ATOM 856 O O . TYR A 1 105 ? 7.316 3.152 -11.735 1.00 96.56 105 TYR A O 1
ATOM 864 N N . GLU A 1 106 ? 5.224 2.608 -12.304 1.00 95.50 106 GLU A N 1
ATOM 865 C CA . GLU A 1 106 ? 5.169 3.572 -13.411 1.00 95.50 106 GLU A CA 1
ATOM 866 C C . GLU A 1 106 ? 5.402 5.025 -12.966 1.00 95.50 106 GLU A C 1
ATOM 868 O O . GLU A 1 106 ? 5.983 5.809 -13.715 1.00 95.50 106 GLU A O 1
ATOM 873 N N . LYS A 1 107 ? 4.985 5.379 -11.744 1.00 93.56 107 LYS A N 1
ATOM 874 C CA . LYS A 1 107 ? 5.171 6.722 -11.171 1.00 93.56 107 LYS A CA 1
ATOM 875 C C . LYS A 1 107 ? 6.599 7.002 -10.694 1.00 93.56 107 LYS A C 1
ATOM 877 O O . LYS A 1 107 ? 6.980 8.167 -10.644 1.00 93.56 107 LYS A O 1
ATOM 882 N N . ASP A 1 108 ? 7.361 5.977 -10.317 1.00 91.88 108 ASP A N 1
ATOM 883 C CA . ASP A 1 108 ? 8.692 6.128 -9.716 1.00 91.88 108 ASP A CA 1
ATOM 884 C C . ASP A 1 108 ? 9.609 4.948 -10.098 1.00 91.88 108 ASP A C 1
ATOM 886 O O . ASP A 1 108 ? 10.038 4.151 -9.263 1.00 91.88 108 ASP A O 1
ATOM 890 N N . LYS A 1 109 ? 9.883 4.817 -11.406 1.00 91.12 109 LYS A N 1
ATOM 891 C CA . LYS A 1 109 ? 10.612 3.677 -12.006 1.00 91.12 109 LYS A CA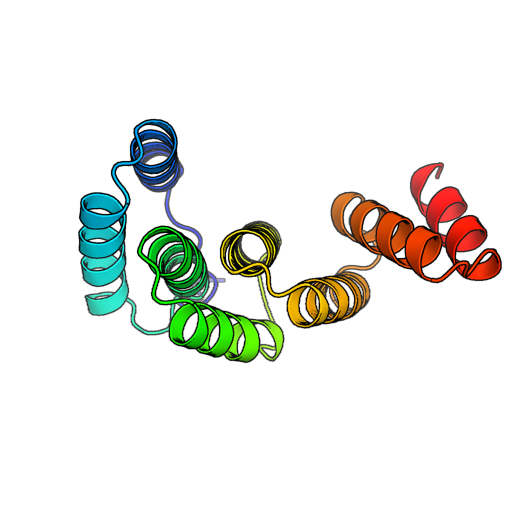 1
ATOM 892 C C . LYS A 1 109 ? 12.056 3.519 -11.536 1.00 91.12 109 LYS A C 1
ATOM 894 O O . LYS A 1 109 ? 12.614 2.441 -11.671 1.00 91.12 109 LYS A O 1
ATOM 899 N N . ASN A 1 110 ? 12.655 4.582 -11.002 1.00 89.31 110 ASN A N 1
ATOM 900 C CA . ASN A 1 110 ? 14.054 4.589 -10.563 1.00 89.31 110 ASN A CA 1
ATOM 901 C C . ASN A 1 110 ? 14.204 4.302 -9.062 1.00 89.31 110 ASN A C 1
ATOM 903 O O . ASN A 1 110 ? 15.298 4.420 -8.520 1.00 89.31 110 ASN A O 1
ATOM 907 N N . ASN A 1 111 ? 13.108 3.993 -8.372 1.00 92.56 111 ASN A N 1
ATOM 908 C CA . ASN A 1 111 ? 13.115 3.716 -6.949 1.00 92.56 111 ASN A CA 1
ATOM 909 C C . ASN A 1 111 ? 13.220 2.211 -6.701 1.00 92.56 111 ASN A C 1
ATOM 911 O O . ASN A 1 111 ? 12.314 1.451 -7.052 1.00 92.56 111 ASN A O 1
ATOM 915 N N . ASP A 1 112 ? 14.300 1.797 -6.040 1.00 94.56 112 ASP A N 1
ATOM 916 C CA . ASP A 1 112 ? 14.595 0.400 -5.715 1.00 94.56 112 ASP A CA 1
ATOM 917 C C . ASP A 1 112 ? 13.426 -0.348 -5.076 1.00 94.56 112 ASP A C 1
ATOM 919 O O . ASP A 1 112 ? 13.199 -1.516 -5.389 1.00 94.56 112 ASP A O 1
ATOM 923 N N . ASP A 1 113 ? 12.669 0.296 -4.185 1.00 93.38 113 ASP A N 1
ATOM 924 C CA . ASP A 1 113 ? 11.530 -0.347 -3.530 1.00 93.38 113 ASP A CA 1
ATOM 925 C C . ASP A 1 113 ? 10.405 -0.618 -4.534 1.00 93.38 113 ASP A C 1
ATOM 927 O O . ASP A 1 113 ? 9.784 -1.681 -4.492 1.00 93.38 113 ASP A O 1
ATOM 931 N N . ARG A 1 114 ? 10.170 0.298 -5.485 1.00 95.88 114 ARG A N 1
ATOM 932 C CA . ARG A 1 114 ? 9.183 0.090 -6.556 1.00 95.88 114 ARG A CA 1
ATOM 933 C C . ARG A 1 114 ? 9.617 -1.020 -7.504 1.00 95.88 114 ARG A C 1
ATOM 935 O O . ARG A 1 114 ? 8.781 -1.832 -7.901 1.00 95.88 114 ARG A O 1
ATOM 942 N N . ILE A 1 115 ? 10.904 -1.063 -7.847 1.00 96.62 115 ILE A N 1
ATOM 943 C CA . ILE A 1 115 ? 11.472 -2.098 -8.714 1.00 96.62 115 ILE A CA 1
ATOM 944 C C . ILE A 1 115 ? 11.343 -3.468 -8.035 1.00 96.62 115 ILE A C 1
ATOM 946 O O . ILE A 1 115 ? 10.846 -4.410 -8.651 1.00 96.62 115 ILE A O 1
ATOM 950 N N . LYS A 1 116 ? 11.700 -3.576 -6.747 1.00 96.38 116 LYS A N 1
ATOM 951 C CA . LYS A 1 116 ? 11.554 -4.809 -5.951 1.00 96.38 116 LYS A CA 1
ATOM 952 C C . LYS A 1 116 ? 10.098 -5.253 -5.847 1.00 96.38 116 LYS A C 1
ATOM 954 O O . LYS A 1 116 ? 9.801 -6.415 -6.114 1.00 96.38 116 LYS A O 1
ATOM 959 N N . ASP A 1 117 ? 9.183 -4.343 -5.512 1.00 96.12 117 ASP A N 1
ATOM 960 C CA . ASP A 1 117 ? 7.751 -4.650 -5.457 1.00 96.12 117 ASP A CA 1
ATOM 961 C C . ASP A 1 117 ? 7.250 -5.169 -6.818 1.00 96.12 117 ASP A C 1
ATOM 963 O O . ASP A 1 117 ? 6.600 -6.217 -6.884 1.00 96.12 117 ASP A O 1
ATOM 967 N N . ARG A 1 118 ? 7.588 -4.489 -7.927 1.00 97.38 118 ARG A N 1
ATOM 968 C CA . ARG A 1 118 ? 7.177 -4.909 -9.277 1.00 97.38 118 ARG A CA 1
ATOM 969 C C . ARG A 1 118 ? 7.794 -6.243 -9.680 1.00 97.38 118 ARG A C 1
ATOM 971 O O . ARG A 1 118 ? 7.111 -7.026 -10.346 1.00 97.38 118 ARG A O 1
ATOM 978 N N . PHE A 1 119 ? 9.029 -6.510 -9.258 1.00 97.50 119 PHE A N 1
ATOM 979 C CA . PHE A 1 119 ? 9.724 -7.770 -9.497 1.00 97.50 119 PHE A CA 1
ATOM 980 C C . PHE A 1 119 ? 8.977 -8.942 -8.859 1.00 97.50 119 PHE A C 1
ATOM 982 O O . PHE A 1 119 ? 8.697 -9.921 -9.548 1.00 97.50 119 PHE A O 1
ATOM 989 N N . PHE A 1 120 ? 8.554 -8.824 -7.595 1.00 95.56 120 PHE A N 1
ATOM 990 C CA . PHE A 1 120 ? 7.748 -9.868 -6.950 1.00 95.56 120 PHE A CA 1
ATOM 991 C C . PHE A 1 120 ? 6.434 -10.130 -7.694 1.00 95.56 120 PHE A C 1
ATOM 993 O O . PHE A 1 120 ? 6.042 -11.283 -7.872 1.00 95.56 120 PHE A O 1
ATOM 1000 N N . ILE A 1 121 ? 5.768 -9.082 -8.189 1.00 97.38 121 ILE A N 1
ATOM 1001 C CA . ILE A 1 121 ? 4.563 -9.257 -9.011 1.00 97.38 121 ILE A CA 1
ATOM 1002 C C . ILE A 1 121 ? 4.891 -9.951 -10.340 1.00 97.38 121 ILE A C 1
ATOM 1004 O O . ILE A 1 121 ? 4.169 -10.858 -10.739 1.00 97.38 121 ILE A O 1
ATOM 1008 N N . ALA A 1 122 ? 5.999 -9.598 -10.994 1.00 97.50 122 ALA A N 1
ATOM 1009 C CA . ALA A 1 122 ? 6.431 -10.246 -12.233 1.00 97.50 122 ALA A CA 1
ATOM 1010 C C . ALA A 1 122 ? 6.760 -11.739 -12.032 1.00 97.50 122 ALA A C 1
ATOM 1012 O O . ALA A 1 122 ? 6.551 -12.541 -12.942 1.00 97.50 122 ALA A O 1
ATOM 1013 N N . GLN A 1 123 ? 7.234 -12.135 -10.844 1.00 96.56 123 GLN A N 1
ATOM 1014 C CA . GLN A 1 123 ? 7.417 -13.546 -10.481 1.00 96.56 123 GLN A CA 1
ATOM 1015 C C . GLN A 1 123 ? 6.087 -14.294 -10.390 1.00 96.56 123 GLN A C 1
ATOM 1017 O O . GLN A 1 123 ? 5.959 -15.372 -10.963 1.00 96.56 123 GLN A O 1
ATOM 1022 N N . ILE A 1 124 ? 5.088 -13.712 -9.723 1.00 94.31 124 ILE A N 1
ATOM 1023 C CA . ILE A 1 124 ? 3.740 -14.298 -9.615 1.00 94.31 124 ILE A CA 1
ATOM 1024 C C . ILE A 1 124 ? 3.097 -14.441 -11.003 1.00 94.31 124 ILE A C 1
ATOM 1026 O O . ILE A 1 124 ? 2.431 -15.435 -11.286 1.00 94.31 124 ILE A O 1
ATOM 1030 N N . GLU A 1 125 ? 3.329 -13.467 -11.883 1.00 95.19 125 GLU A N 1
ATOM 1031 C CA . GLU A 1 125 ? 2.836 -13.450 -13.265 1.00 95.19 125 GLU A CA 1
ATOM 1032 C C . GLU A 1 125 ? 3.607 -14.393 -14.206 1.00 95.19 125 GLU A C 1
ATOM 1034 O O . GLU A 1 125 ? 3.165 -14.614 -15.331 1.00 95.19 125 GLU A O 1
ATOM 1039 N N . ASN A 1 126 ? 4.739 -14.957 -13.768 1.00 97.12 126 ASN A N 1
ATOM 1040 C CA . ASN A 1 126 ? 5.707 -15.665 -14.616 1.00 97.12 126 ASN A CA 1
ATOM 1041 C C . ASN A 1 126 ? 6.202 -14.826 -15.817 1.00 97.12 126 ASN A C 1
ATOM 1043 O O . ASN A 1 126 ? 6.531 -15.364 -16.874 1.00 97.12 126 ASN A O 1
ATOM 1047 N N . ASP A 1 127 ? 6.291 -13.502 -15.659 1.00 97.81 127 ASP A N 1
ATOM 1048 C CA . ASP A 1 127 ? 6.836 -12.594 -16.672 1.00 97.81 127 ASP A CA 1
ATOM 1049 C C . ASP A 1 127 ? 8.368 -12.549 -16.573 1.00 97.81 127 ASP A C 1
ATOM 1051 O O . ASP A 1 127 ? 8.964 -11.662 -15.956 1.00 97.81 127 ASP A O 1
ATOM 1055 N N . TYR A 1 128 ? 9.019 -13.563 -17.145 1.00 96.94 128 TYR A N 1
ATOM 1056 C CA . TYR A 1 128 ? 10.476 -13.713 -17.083 1.00 96.94 128 TYR A CA 1
ATOM 1057 C C . TYR A 1 128 ? 11.231 -12.583 -17.791 1.00 96.94 128 TYR A C 1
ATOM 1059 O O . TYR A 1 128 ? 12.323 -12.211 -17.358 1.00 96.94 128 TYR A O 1
ATOM 1067 N N . SER A 1 129 ? 10.652 -12.015 -18.856 1.00 97.94 129 SER A N 1
ATOM 1068 C CA . SER A 1 129 ? 11.262 -10.888 -19.567 1.00 97.94 129 SER A CA 1
ATOM 1069 C C . SER A 1 129 ? 11.328 -9.672 -18.654 1.00 97.94 129 SER A C 1
ATOM 1071 O O . SER A 1 129 ? 12.384 -9.058 -18.512 1.00 97.94 129 SER A O 1
ATOM 1073 N N . LEU A 1 130 ? 10.218 -9.349 -17.988 1.00 97.19 130 LEU A N 1
ATOM 1074 C CA . LEU A 1 130 ? 10.179 -8.227 -17.066 1.00 97.19 130 LEU A CA 1
ATOM 1075 C C . LEU A 1 130 ? 11.052 -8.468 -15.830 1.00 97.19 130 LEU A C 1
ATOM 1077 O O . LEU A 1 130 ? 11.742 -7.554 -15.386 1.00 97.19 130 LEU A O 1
ATOM 1081 N N . GLN A 1 131 ? 11.089 -9.696 -15.302 1.00 97.56 131 GLN A N 1
ATOM 1082 C CA . GLN A 1 131 ? 12.005 -10.062 -14.216 1.00 97.56 131 GLN A CA 1
ATOM 1083 C C . GLN A 1 131 ? 13.467 -9.742 -14.570 1.00 97.56 131 GLN A C 1
ATOM 1085 O O . GLN A 1 131 ? 14.176 -9.148 -13.758 1.00 97.56 131 GLN A O 1
ATOM 1090 N N . GLN A 1 132 ? 13.910 -10.086 -15.786 1.00 97.06 132 GLN A N 1
ATOM 1091 C CA . GLN A 1 132 ? 15.273 -9.809 -16.246 1.00 97.06 132 GLN A CA 1
ATOM 1092 C C . GLN A 1 132 ? 15.551 -8.303 -16.361 1.00 97.06 132 GLN A C 1
ATOM 1094 O O . GLN A 1 132 ? 16.624 -7.843 -15.956 1.00 97.06 132 GLN A O 1
ATOM 1099 N N . THR A 1 133 ? 14.590 -7.533 -16.880 1.00 96.31 133 THR A N 1
ATOM 1100 C CA . THR A 1 133 ? 14.686 -6.068 -16.965 1.00 96.31 133 THR A CA 1
ATOM 1101 C C . THR A 1 133 ? 14.849 -5.449 -15.578 1.00 96.31 133 THR A C 1
ATOM 1103 O O . THR A 1 133 ? 15.814 -4.725 -15.348 1.00 96.31 133 THR A O 1
ATOM 1106 N N . LEU A 1 134 ? 13.973 -5.796 -14.634 1.00 96.44 134 LEU A N 1
ATOM 1107 C CA . LEU A 1 134 ? 13.956 -5.214 -13.288 1.00 96.44 134 LEU A CA 1
ATOM 1108 C C . LEU A 1 134 ? 15.197 -5.586 -12.464 1.00 96.44 134 LEU A C 1
ATOM 1110 O O . LEU A 1 134 ? 15.754 -4.738 -11.774 1.00 96.44 134 LEU A O 1
ATOM 1114 N N . ILE A 1 135 ? 15.691 -6.827 -12.561 1.00 95.06 135 ILE A N 1
ATOM 1115 C CA . ILE A 1 135 ? 16.958 -7.214 -11.909 1.00 95.06 135 ILE A CA 1
ATOM 1116 C C . ILE A 1 135 ? 18.122 -6.384 -12.458 1.00 95.06 135 ILE A C 1
ATOM 1118 O O . ILE A 1 135 ? 18.981 -5.943 -11.698 1.00 95.06 135 ILE A O 1
ATOM 1122 N N . SER A 1 136 ? 18.148 -6.151 -13.771 1.00 94.12 136 SER A N 1
ATOM 1123 C CA . SER A 1 136 ? 19.198 -5.346 -14.401 1.00 94.12 136 SER A CA 1
ATOM 1124 C C . SER A 1 136 ? 19.145 -3.880 -13.965 1.00 94.12 136 SER A C 1
ATOM 1126 O O . SER A 1 136 ? 20.174 -3.214 -13.969 1.00 94.12 136 SER A O 1
ATOM 1128 N N . GLU A 1 137 ? 17.969 -3.367 -13.599 1.00 92.56 137 GLU A N 1
ATOM 1129 C CA . GLU A 1 137 ? 17.813 -2.031 -13.013 1.00 92.56 137 GLU A CA 1
ATOM 1130 C C . GLU A 1 137 ? 18.375 -1.960 -11.583 1.00 92.56 137 GLU A C 1
ATOM 1132 O O . GLU A 1 137 ? 18.995 -0.959 -11.251 1.00 92.56 137 GLU A O 1
ATOM 1137 N N . LEU A 1 138 ? 18.250 -3.028 -10.781 1.00 91.38 138 LEU A N 1
ATOM 1138 C CA . LEU A 1 138 ? 18.725 -3.082 -9.384 1.00 91.38 138 LEU A CA 1
ATOM 1139 C C . LEU A 1 138 ? 20.244 -3.249 -9.209 1.00 91.38 138 LEU A C 1
ATOM 1141 O O . LEU A 1 138 ? 20.750 -3.036 -8.111 1.00 91.38 138 LEU A O 1
ATOM 1145 N N . ILE A 1 139 ? 20.960 -3.720 -10.233 1.00 90.94 139 ILE A N 1
ATOM 1146 C CA . ILE A 1 139 ? 22.402 -4.041 -10.146 1.00 90.94 139 ILE A CA 1
ATOM 1147 C C . ILE A 1 139 ? 23.286 -2.892 -10.677 1.00 90.94 139 ILE A C 1
ATOM 1149 O O . ILE A 1 139 ? 24.509 -2.943 -10.539 1.00 90.94 139 ILE A O 1
ATOM 1153 N N . LYS A 1 140 ? 22.688 -1.868 -11.293 1.00 75.19 140 LYS A N 1
ATOM 1154 C CA . LYS A 1 140 ? 23.405 -0.674 -11.768 1.00 75.19 140 LYS A CA 1
ATOM 1155 C C . LYS A 1 140 ? 23.886 0.192 -10.611 1.00 75.19 140 LYS A C 1
ATOM 1157 O O . LYS A 1 140 ? 24.996 0.748 -10.763 1.00 75.19 140 LYS A O 1
#

Organism: Entamoeba dispar (strain ATCC PRA-260 / SAW760) (NCBI:txid370354)

Foldseek 3Di:
DPDLQQDDDDPVLVVVLVVCVVVLVLVVSLVVLVVVCVVVVRHLQSLLSNLLSCLSVVVLVSSLVSLVVSLPDLDYDPNSLVSSLSSCV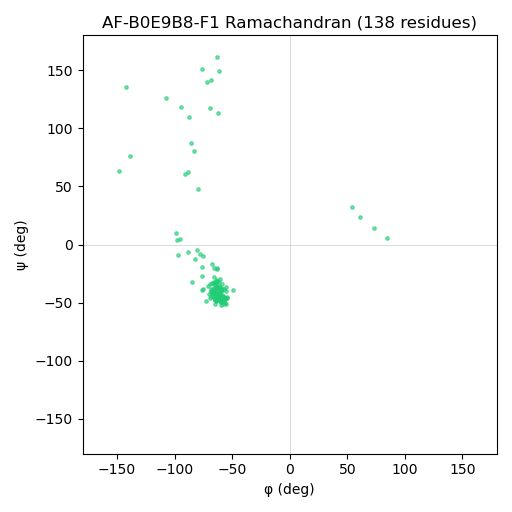SSVVVVSNLVSLVSVCVNCVLDLVSLVSPLVSCVVVVVVVSVVVSVVSVVD

Nearest PDB structures (foldseek):
  6b85-assembly1_J  TM=6.715E-01  e=1.122E-02  synthetic construct
  2hyz-assembly1_A-2  TM=6.408E-01  e=1.015E-02  unclassified
  8cqp-assembly3_C  TM=6.649E-01  e=1.372E-02  synthetic construct
  8far-assembly1_A  TM=6.729E-01  e=1.678E-02  synthetic construct
  6q4m-assembly1_A  TM=6.633E-01  e=1.372E-02  Homo sapiens

Sequence (140 aa):
MNDPIHKIPEDNKINAMIDMIREGNFKTMLRDVDKQLKKKPNNQFWKAMKAYGLAYTGQLEKADEINNSLIKEEVITPITMNWILYGYRASKNIDGYIQAVKIFYEKDKNNDDRIKDRFFIAQIENDYSLQQTLISELIK

pLDDT: mean 94.47, std 6.67, range [46.28, 98.56]

Secondary structure (DSSP, 8-state):
---TTT-PPPHHHHHHHHHHHHTT-HHHHHHHHHHHHHH-TT-HHHHHHHHHHHHHTT-HHHHHHHHHHHTT-S---HHHHHHHHHHHHHHT-HHHHHHHHHHHHHH-TT-HHHHHHHHHHHHHTT-HHHHHHHHHHHT-

Solvent-accessible surface area (backbone atoms only — not comparable to full-atom values): 7573 Å² total; per-residue (Å²): 132,93,48,71,40,74,54,74,76,58,64,72,60,52,48,54,47,50,51,30,55,75,70,67,38,39,71,60,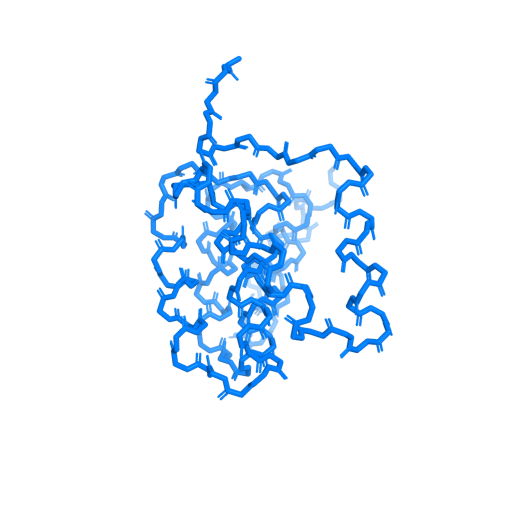43,38,56,51,38,50,57,50,32,74,78,40,76,69,20,50,48,50,49,23,54,39,16,29,31,30,15,77,70,70,40,33,69,65,15,48,55,48,41,63,54,56,71,69,49,91,79,77,49,72,72,37,52,52,36,34,48,49,16,25,60,53,47,64,38,60,68,60,33,54,52,45,37,55,54,48,22,75,75,37,68,89,37,67,68,31,39,52,52,40,36,57,52,25,58,78,70,65,35,61,70,57,35,54,54,41,53,58,64,75,72,113

Radius of gyration: 15.73 Å; Cα contacts (8 Å, |Δi|>4): 154; chains: 1; bounding box: 38×40×40 Å